Protein AF-A0A925SHY0-F1 (afdb_monomer_lite)

Sequence (66 aa):
LIINTPAGQIPRQDENKIRAAAYAHSVCIMTTLTGARAALRGIKALKSEQLGVKPIQGYKGNVVTI

Secondary structure (DSSP, 8-state):
-EE----SSS--HHHHHHHHHHHHTT--EE-SHHHHHHHHHHHHHHHHSPPP---GGGG-SS----

Radius of gyration: 18.13 Å; chains: 1; bounding box: 36×45×35 Å

pLDDT: mean 87.81, std 11.5, range [58.59, 98.25]

Structure (mmCIF, N/CA/C/O backbone):
data_AF-A0A925SHY0-F1
#
_entry.id   AF-A0A925SHY0-F1
#
loop_
_atom_site.group_PDB
_atom_site.id
_atom_site.type_symbol
_atom_site.label_atom_id
_atom_site.label_alt_id
_atom_site.label_comp_id
_atom_site.label_asym_id
_atom_site.label_entity_id
_atom_site.label_seq_id
_atom_site.pdbx_PDB_ins_code
_atom_site.Cartn_x
_atom_site.Cartn_y
_atom_site.Cartn_z
_atom_site.occupancy
_atom_site.B_iso_or_equiv
_atom_site.auth_seq_id
_atom_site.auth_comp_id
_atom_site.auth_asym_id
_atom_site.auth_atom_id
_atom_site.pdbx_PDB_model_num
ATOM 1 N N . LEU A 1 1 ? -0.505 -7.507 -0.288 1.00 90.56 1 LEU A N 1
ATOM 2 C CA . LEU A 1 1 ? 0.167 -6.194 -0.150 1.00 90.56 1 LEU A CA 1
ATOM 3 C C . LEU A 1 1 ? 1.610 -6.352 -0.605 1.00 90.56 1 LEU A C 1
ATOM 5 O O . LEU A 1 1 ? 2.269 -7.259 -0.116 1.00 90.56 1 LEU A O 1
ATOM 9 N N . ILE A 1 2 ? 2.074 -5.506 -1.523 1.00 96.31 2 ILE A N 1
ATOM 10 C CA . ILE A 1 2 ? 3.450 -5.492 -2.045 1.00 96.31 2 ILE A CA 1
ATOM 11 C C . ILE A 1 2 ? 4.133 -4.179 -1.637 1.00 96.31 2 ILE A C 1
ATOM 13 O O . ILE A 1 2 ? 3.518 -3.114 -1.699 1.00 96.31 2 ILE A O 1
ATOM 17 N N . ILE A 1 3 ? 5.411 -4.242 -1.256 1.00 95.50 3 ILE A N 1
ATOM 18 C CA . ILE A 1 3 ? 6.276 -3.069 -1.067 1.00 95.50 3 ILE A CA 1
ATOM 19 C C . ILE A 1 3 ? 7.366 -3.135 -2.139 1.00 95.50 3 ILE A C 1
ATOM 21 O O . ILE A 1 3 ? 8.259 -3.970 -2.062 1.00 95.50 3 ILE A O 1
ATOM 25 N N . ASN A 1 4 ? 7.264 -2.28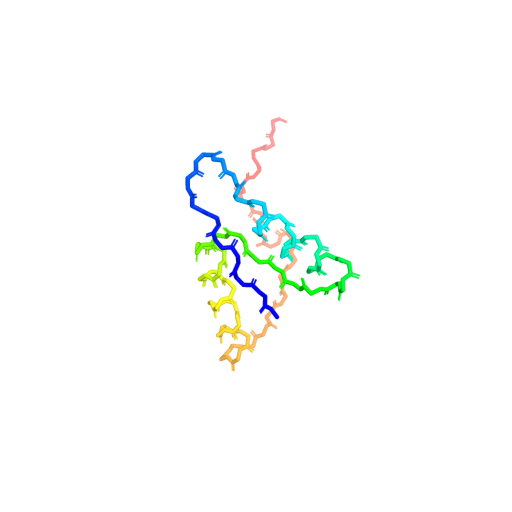0 -3.154 1.00 93.00 4 ASN A N 1
ATOM 26 C CA . ASN A 1 4 ? 8.184 -2.220 -4.289 1.00 93.00 4 ASN A CA 1
ATOM 27 C C . ASN A 1 4 ? 8.905 -0.877 -4.266 1.00 93.00 4 ASN A C 1
ATOM 29 O O . ASN A 1 4 ? 8.438 0.072 -4.885 1.00 93.00 4 ASN A O 1
ATOM 33 N N . THR A 1 5 ? 9.976 -0.769 -3.487 1.00 92.25 5 THR A N 1
ATOM 34 C CA . THR A 1 5 ? 10.720 0.480 -3.284 1.00 92.25 5 THR A CA 1
ATOM 35 C C . THR A 1 5 ? 11.815 0.613 -4.339 1.00 92.25 5 THR A C 1
ATOM 37 O O . THR A 1 5 ? 12.900 0.070 -4.109 1.00 92.25 5 THR A O 1
ATOM 40 N N . PRO A 1 6 ? 11.563 1.284 -5.482 1.00 84.50 6 PRO A N 1
ATOM 41 C CA . PRO A 1 6 ? 12.586 1.424 -6.501 1.00 84.50 6 PRO A CA 1
ATOM 42 C C . PRO A 1 6 ? 13.750 2.258 -5.963 1.00 84.50 6 PRO A C 1
ATOM 44 O O . PRO A 1 6 ? 13.549 3.161 -5.143 1.00 84.50 6 PRO A O 1
ATOM 47 N N . ALA A 1 7 ? 14.961 1.971 -6.428 1.00 79.62 7 ALA A N 1
ATOM 48 C CA . ALA A 1 7 ? 16.161 2.711 -6.050 1.00 79.62 7 ALA A CA 1
ATOM 49 C C . ALA A 1 7 ? 16.904 3.230 -7.288 1.00 79.62 7 ALA A C 1
ATOM 51 O O . ALA A 1 7 ? 17.106 2.501 -8.257 1.00 79.62 7 ALA A O 1
ATOM 52 N N . GLY A 1 8 ? 17.364 4.483 -7.224 1.00 74.31 8 GLY A N 1
ATOM 53 C CA . GLY A 1 8 ? 18.029 5.170 -8.336 1.00 74.31 8 GLY A CA 1
ATOM 54 C C . GLY A 1 8 ? 17.073 5.999 -9.202 1.00 74.31 8 GLY A C 1
ATOM 55 O O . GLY A 1 8 ? 15.858 5.957 -9.027 1.00 74.31 8 GLY A O 1
ATOM 56 N N . GLN A 1 9 ? 17.629 6.799 -10.120 1.00 64.69 9 GLN A N 1
ATOM 57 C CA . GLN A 1 9 ? 16.832 7.687 -10.983 1.00 64.69 9 GLN A CA 1
ATOM 58 C C . GLN A 1 9 ? 16.120 6.962 -12.130 1.00 64.69 9 GLN A C 1
ATOM 60 O O . GLN A 1 9 ? 15.141 7.476 -12.664 1.00 64.69 9 GLN A O 1
ATOM 65 N N . ILE A 1 10 ? 16.598 5.774 -12.501 1.00 71.81 10 ILE A N 1
ATOM 66 C CA . ILE A 1 10 ? 16.030 4.968 -13.581 1.00 71.81 10 ILE A CA 1
ATOM 67 C C . ILE A 1 10 ? 15.371 3.746 -12.938 1.00 71.81 10 ILE A C 1
ATOM 69 O O . ILE A 1 10 ? 16.095 2.868 -12.461 1.00 71.81 10 ILE A O 1
ATOM 73 N N . PRO A 1 11 ? 14.026 3.669 -12.912 1.00 65.00 11 PRO A N 1
ATOM 74 C CA . PRO A 1 11 ? 13.328 2.479 -12.450 1.00 65.00 11 PRO A CA 1
ATOM 75 C C . PRO A 1 11 ? 13.788 1.269 -13.261 1.00 65.00 11 PRO A C 1
ATOM 77 O O . PRO A 1 11 ? 13.782 1.299 -14.498 1.00 65.00 11 PRO A O 1
ATOM 80 N N . ARG A 1 12 ? 14.202 0.201 -12.580 1.00 78.81 12 ARG A N 1
ATOM 81 C CA . ARG A 1 12 ? 14.653 -1.018 -13.262 1.00 78.81 12 ARG A CA 1
ATOM 82 C C . ARG A 1 12 ? 13.464 -1.687 -13.951 1.00 78.81 12 ARG A C 1
ATOM 84 O O . ARG A 1 12 ? 12.333 -1.615 -13.470 1.00 78.81 12 ARG A O 1
ATOM 91 N N . GLN A 1 13 ? 13.713 -2.373 -15.070 1.00 81.81 13 GLN A N 1
ATOM 92 C CA . GLN A 1 13 ? 12.658 -3.061 -15.831 1.00 81.81 13 GLN A CA 1
ATOM 93 C C . GLN A 1 13 ? 11.801 -3.980 -14.943 1.00 81.81 13 GLN A C 1
ATOM 95 O O . GLN A 1 13 ? 10.584 -4.043 -15.115 1.00 81.81 13 GLN A O 1
ATOM 100 N N . ASP A 1 14 ? 12.413 -4.638 -13.960 1.00 85.56 14 ASP A N 1
ATOM 101 C CA . ASP A 1 14 ? 11.714 -5.559 -13.063 1.00 85.56 14 ASP A CA 1
ATOM 102 C C . ASP A 1 14 ? 10.774 -4.844 -12.085 1.00 85.56 14 ASP A C 1
ATOM 104 O O . ASP A 1 14 ? 9.654 -5.301 -11.869 1.00 85.56 14 ASP A O 1
ATOM 108 N N . GLU A 1 15 ? 11.150 -3.670 -11.573 1.00 88.06 15 GLU A N 1
ATOM 109 C CA . GLU A 1 15 ? 10.290 -2.859 -10.698 1.00 88.06 15 GLU A CA 1
ATOM 110 C C . GLU A 1 15 ? 9.010 -2.421 -11.427 1.00 88.06 15 GLU A C 1
ATOM 112 O O . GLU A 1 15 ? 7.935 -2.340 -10.824 1.00 88.06 15 GLU A O 1
ATOM 117 N N . ASN A 1 16 ? 9.107 -2.164 -12.736 1.00 90.00 16 ASN A N 1
ATOM 118 C CA . ASN A 1 16 ? 7.959 -1.839 -13.581 1.00 90.00 16 ASN A CA 1
ATOM 119 C C . ASN A 1 16 ? 7.082 -3.063 -13.853 1.00 90.00 16 ASN A C 1
ATOM 121 O O . ASN A 1 16 ? 5.861 -2.955 -13.739 1.00 90.00 16 ASN A O 1
ATOM 125 N N . LYS A 1 17 ? 7.679 -4.230 -14.129 1.00 93.81 17 LYS A N 1
ATOM 126 C CA . LYS A 1 17 ? 6.938 -5.494 -14.290 1.00 93.81 17 LYS A CA 1
ATOM 127 C C . LYS A 1 17 ? 6.166 -5.859 -13.023 1.00 93.81 17 LYS A C 1
ATOM 129 O O . LYS A 1 17 ? 4.983 -6.175 -13.107 1.00 93.81 17 LYS A O 1
ATOM 134 N N . ILE A 1 18 ? 6.797 -5.743 -11.851 1.00 94.12 18 ILE A N 1
ATOM 135 C CA . ILE A 1 18 ? 6.154 -5.993 -10.551 1.00 94.12 18 ILE A CA 1
ATOM 136 C C . ILE A 1 18 ? 4.943 -5.074 -10.367 1.00 94.12 18 ILE A C 1
ATOM 138 O O . ILE A 1 18 ? 3.869 -5.533 -9.985 1.00 94.12 18 ILE A O 1
ATOM 142 N N . ARG A 1 19 ? 5.090 -3.778 -10.665 1.00 93.50 19 ARG A N 1
ATOM 143 C CA . ARG A 1 19 ? 4.000 -2.801 -10.534 1.00 93.50 19 ARG A CA 1
ATOM 144 C C . ARG A 1 19 ? 2.851 -3.078 -11.504 1.00 93.50 19 ARG A C 1
ATOM 146 O O . ARG A 1 19 ? 1.697 -3.003 -11.094 1.00 93.50 19 ARG A O 1
ATOM 153 N N . ALA A 1 20 ? 3.166 -3.421 -12.753 1.00 95.56 20 ALA A N 1
ATOM 154 C CA . ALA A 1 20 ? 2.175 -3.769 -13.767 1.00 95.56 20 ALA A CA 1
ATOM 155 C C . ALA A 1 20 ? 1.385 -5.025 -13.370 1.00 95.56 20 ALA A C 1
ATOM 157 O O . ALA A 1 20 ? 0.158 -5.017 -13.425 1.00 95.56 20 ALA A O 1
ATOM 158 N N . ALA A 1 21 ? 2.072 -6.064 -12.886 1.00 97.19 21 ALA A N 1
ATOM 159 C CA . ALA A 1 21 ? 1.431 -7.275 -12.382 1.00 97.19 21 ALA A CA 1
ATOM 160 C C . ALA A 1 21 ? 0.555 -6.987 -11.151 1.00 97.19 21 ALA A C 1
ATOM 162 O O . ALA A 1 21 ? -0.590 -7.430 -11.088 1.00 97.19 21 ALA A O 1
ATOM 163 N N . ALA A 1 22 ? 1.051 -6.196 -10.194 1.00 97.56 22 ALA A N 1
ATOM 164 C CA . ALA A 1 22 ? 0.279 -5.808 -9.014 1.00 97.56 22 ALA A CA 1
ATOM 165 C C . ALA A 1 22 ? -1.016 -5.075 -9.394 1.00 97.56 22 ALA A C 1
ATOM 167 O O . ALA A 1 22 ? -2.076 -5.389 -8.857 1.00 97.56 22 ALA A O 1
ATOM 168 N N . TYR A 1 23 ? -0.939 -4.147 -10.352 1.00 96.62 23 TYR A N 1
ATOM 169 C CA . TYR A 1 23 ? -2.104 -3.439 -10.876 1.00 96.62 23 TYR A CA 1
ATOM 170 C C . TYR A 1 23 ? -3.089 -4.390 -11.571 1.00 96.62 23 TYR A C 1
ATOM 172 O O . TYR A 1 23 ? -4.268 -4.398 -11.225 1.00 96.62 23 TYR A O 1
ATOM 180 N N . ALA A 1 24 ? -2.604 -5.239 -12.485 1.00 98.25 24 ALA A N 1
ATOM 181 C CA . ALA A 1 24 ? -3.435 -6.186 -13.233 1.00 98.25 24 ALA A CA 1
ATOM 182 C C . ALA A 1 24 ? -4.207 -7.156 -12.321 1.00 98.25 24 ALA A C 1
ATOM 184 O O . ALA A 1 24 ? -5.336 -7.531 -12.626 1.00 98.25 24 ALA A O 1
ATOM 185 N N . HIS A 1 25 ? -3.623 -7.525 -11.180 1.00 97.94 25 HIS A N 1
ATOM 186 C CA . HIS A 1 25 ? -4.241 -8.422 -10.203 1.00 97.94 25 HIS A CA 1
ATOM 187 C C . HIS A 1 25 ? -4.936 -7.699 -9.039 1.00 97.94 25 HIS A C 1
ATOM 189 O O . HIS A 1 25 ? -5.305 -8.346 -8.060 1.00 97.94 25 HIS A O 1
ATOM 195 N N . SER A 1 26 ? -5.119 -6.373 -9.111 1.00 97.56 26 SER A N 1
ATOM 196 C CA . SER A 1 26 ? -5.725 -5.566 -8.036 1.00 97.56 26 SER A CA 1
ATOM 197 C C . SER A 1 26 ? -5.061 -5.770 -6.663 1.00 97.56 26 SER A C 1
ATOM 199 O O . SER A 1 26 ? -5.698 -5.688 -5.612 1.00 97.56 26 SER A O 1
ATOM 201 N N . VAL A 1 27 ? -3.753 -6.038 -6.650 1.00 97.75 27 VAL A N 1
ATOM 202 C CA . VAL A 1 27 ? -2.978 -6.203 -5.421 1.00 97.75 27 VAL A CA 1
ATOM 203 C C . VAL A 1 27 ? -2.469 -4.839 -4.976 1.00 97.75 27 VAL A C 1
ATOM 205 O O . VAL A 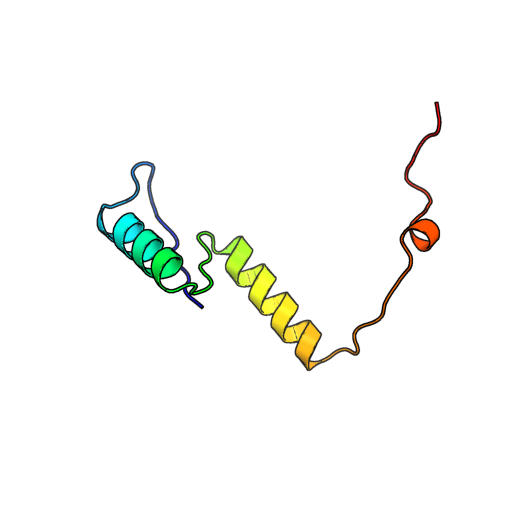1 27 ? -1.692 -4.192 -5.675 1.00 97.75 27 VAL A O 1
ATOM 208 N N . CYS A 1 28 ? -2.858 -4.417 -3.768 1.00 96.50 28 CYS A N 1
ATOM 209 C CA . CYS A 1 28 ? -2.336 -3.194 -3.160 1.00 96.50 28 CYS A CA 1
ATOM 210 C C . CYS A 1 28 ? -0.796 -3.194 -3.165 1.00 96.50 28 CYS A C 1
ATOM 212 O O . CYS A 1 28 ? -0.166 -4.133 -2.659 1.00 96.50 28 CYS A O 1
ATOM 214 N N . ILE A 1 29 ? -0.213 -2.129 -3.716 1.00 96.81 29 ILE A N 1
ATOM 215 C CA . ILE A 1 29 ? 1.228 -1.918 -3.847 1.00 96.81 29 ILE A CA 1
ATOM 216 C C . ILE A 1 29 ? 1.609 -0.538 -3.309 1.00 96.81 29 ILE A C 1
ATOM 218 O O . ILE A 1 29 ? 0.932 0.453 -3.569 1.00 96.81 29 ILE A O 1
ATOM 222 N N . MET A 1 30 ? 2.713 -0.469 -2.568 1.00 96.31 30 MET A N 1
ATOM 223 C CA . MET A 1 30 ? 3.326 0.778 -2.109 1.00 96.31 30 MET A CA 1
ATOM 224 C C . MET A 1 30 ? 4.741 0.880 -2.653 1.00 96.31 30 MET A C 1
ATOM 226 O O . MET A 1 30 ? 5.482 -0.101 -2.660 1.00 96.31 30 MET A O 1
ATOM 230 N N . THR A 1 31 ? 5.123 2.077 -3.087 1.00 94.50 31 THR A N 1
ATOM 231 C CA . THR A 1 31 ? 6.412 2.314 -3.749 1.00 94.50 31 THR A CA 1
ATOM 232 C C . THR A 1 31 ? 7.432 3.018 -2.865 1.00 94.50 31 THR A C 1
ATOM 234 O O . THR A 1 31 ? 8.565 3.242 -3.274 1.00 94.50 31 THR A O 1
ATOM 237 N N . THR A 1 32 ? 7.055 3.377 -1.638 1.00 93.44 32 THR A N 1
ATOM 238 C CA . THR A 1 32 ? 7.922 4.097 -0.705 1.00 93.44 32 THR A CA 1
ATOM 239 C C . THR A 1 32 ? 7.900 3.439 0.667 1.00 93.44 32 THR A C 1
ATOM 241 O O . THR A 1 32 ? 6.866 2.958 1.141 1.00 93.44 32 THR A O 1
ATOM 244 N N . LEU A 1 33 ? 9.047 3.460 1.352 1.00 95.50 33 LEU A N 1
ATOM 245 C CA . LEU A 1 33 ? 9.128 3.005 2.742 1.00 95.50 33 LEU A CA 1
ATOM 246 C C . LEU A 1 33 ? 8.287 3.883 3.678 1.00 95.50 33 LEU A C 1
ATOM 248 O O . LEU A 1 33 ? 7.760 3.392 4.673 1.00 95.50 33 LEU A O 1
ATOM 252 N N . THR A 1 34 ? 8.144 5.175 3.374 1.00 96.81 34 THR A N 1
ATOM 253 C CA . THR A 1 34 ? 7.289 6.090 4.142 1.00 96.81 34 THR A CA 1
ATOM 254 C C . THR A 1 34 ? 5.818 5.686 4.049 1.00 96.81 34 THR A C 1
ATOM 256 O O . THR A 1 34 ? 5.166 5.578 5.087 1.00 96.81 34 THR A O 1
ATOM 259 N N . GLY A 1 35 ? 5.324 5.357 2.850 1.00 96.19 35 GLY A N 1
ATOM 260 C CA . GLY A 1 35 ? 3.975 4.822 2.646 1.00 96.19 35 GLY A CA 1
ATOM 261 C C . GLY A 1 35 ? 3.765 3.488 3.364 1.00 96.19 35 GLY A C 1
ATOM 262 O O . GLY A 1 35 ? 2.795 3.335 4.104 1.00 96.19 35 GLY A O 1
ATOM 263 N N . ALA A 1 36 ? 4.727 2.565 3.251 1.00 96.94 36 ALA A N 1
ATOM 264 C CA . ALA A 1 36 ? 4.681 1.279 3.953 1.00 96.94 36 ALA A CA 1
ATOM 265 C C . ALA A 1 36 ? 4.600 1.438 5.482 1.00 96.94 36 ALA A C 1
ATOM 267 O O . ALA A 1 36 ? 3.801 0.774 6.145 1.00 96.94 36 ALA A O 1
ATOM 268 N N . ARG A 1 37 ? 5.384 2.359 6.058 1.00 97.56 37 ARG A N 1
ATOM 269 C CA . ARG A 1 37 ? 5.338 2.671 7.496 1.00 97.56 37 ARG A CA 1
ATOM 270 C C . ARG A 1 37 ? 4.007 3.297 7.911 1.00 97.56 37 ARG A C 1
ATOM 272 O O . ARG A 1 37 ? 3.497 2.951 8.974 1.00 97.56 37 ARG A O 1
ATOM 279 N N . ALA A 1 38 ? 3.442 4.193 7.101 1.00 97.31 38 ALA A N 1
ATOM 280 C CA . ALA A 1 38 ? 2.130 4.784 7.367 1.00 97.31 38 ALA A CA 1
ATOM 281 C C . ALA A 1 38 ? 1.025 3.716 7.369 1.00 97.31 38 ALA A C 1
ATOM 283 O O . ALA A 1 38 ? 0.225 3.668 8.301 1.00 97.31 38 ALA A O 1
ATOM 284 N N . ALA A 1 39 ? 1.042 2.798 6.400 1.00 96.44 39 ALA A N 1
ATOM 285 C CA . ALA A 1 39 ? 0.099 1.687 6.347 1.00 96.44 39 ALA A CA 1
ATOM 286 C C . ALA A 1 39 ? 0.227 0.750 7.555 1.00 96.44 39 ALA A C 1
ATOM 288 O O . ALA A 1 39 ? -0.782 0.383 8.150 1.00 96.44 39 ALA A O 1
ATOM 289 N N . LEU A 1 40 ? 1.454 0.420 7.977 1.00 95.75 40 LEU A N 1
ATOM 290 C CA . LEU A 1 40 ? 1.681 -0.358 9.198 1.00 95.75 40 LEU A CA 1
ATOM 291 C C . LEU A 1 40 ? 1.074 0.327 10.430 1.00 95.75 40 LEU A C 1
ATOM 293 O O . LEU A 1 40 ? 0.441 -0.340 11.246 1.00 95.75 40 LEU A O 1
ATOM 297 N N . ARG A 1 41 ? 1.262 1.645 10.576 1.00 96.06 41 ARG A N 1
ATOM 298 C CA . ARG A 1 41 ? 0.665 2.422 11.676 1.00 96.06 41 ARG A CA 1
ATOM 299 C C . ARG A 1 41 ? -0.861 2.390 11.616 1.00 96.06 41 ARG A C 1
ATOM 301 O O . ARG A 1 41 ? -1.477 2.118 12.637 1.00 96.06 41 ARG A O 1
ATOM 308 N N . GLY A 1 42 ? -1.447 2.578 10.434 1.00 94.44 42 GLY A N 1
ATOM 309 C CA . GLY A 1 42 ? -2.894 2.472 10.230 1.00 94.44 42 GLY A CA 1
ATOM 310 C C . GLY A 1 42 ? -3.442 1.093 10.607 1.00 94.44 42 GLY A C 1
ATOM 311 O O . GLY A 1 42 ? -4.395 1.004 11.370 1.00 94.44 42 GLY A O 1
ATOM 312 N N . ILE A 1 43 ? -2.798 0.008 10.160 1.00 94.75 43 ILE A N 1
ATOM 313 C CA . ILE A 1 43 ? -3.185 -1.370 10.512 1.00 94.75 43 ILE A CA 1
ATOM 314 C C . ILE A 1 43 ? -3.087 -1.606 12.023 1.00 94.75 43 ILE A C 1
ATOM 316 O O . ILE A 1 43 ? -3.938 -2.286 12.588 1.00 94.75 43 ILE A O 1
ATOM 320 N N . LYS A 1 44 ? -2.056 -1.068 12.687 1.00 95.88 44 LYS A N 1
ATOM 321 C CA . LYS A 1 44 ? -1.927 -1.161 14.148 1.00 95.88 44 LYS A CA 1
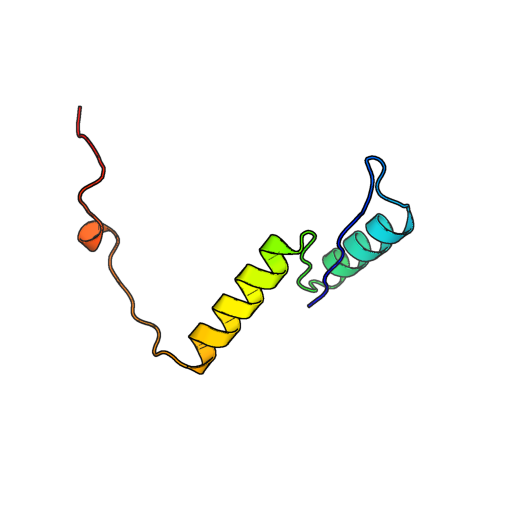ATOM 322 C C . LYS A 1 44 ? -3.067 -0.431 14.855 1.00 95.88 44 LYS A C 1
ATOM 324 O O . LYS A 1 44 ? -3.718 -1.059 15.678 1.00 95.88 44 LYS A O 1
ATOM 329 N N . ALA A 1 45 ? -3.344 0.819 14.481 1.00 95.00 45 ALA A N 1
ATOM 330 C CA . ALA A 1 45 ? -4.443 1.601 15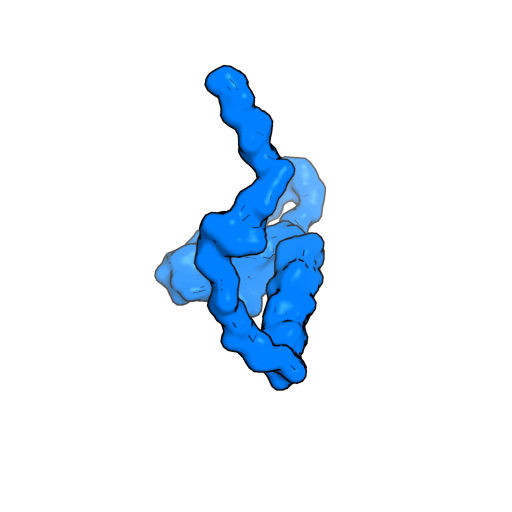.048 1.00 95.00 45 ALA A CA 1
ATOM 331 C C . ALA A 1 45 ? -5.794 0.889 14.868 1.00 95.00 45 ALA A C 1
ATOM 333 O O . ALA A 1 45 ? -6.536 0.731 15.828 1.00 95.00 45 ALA A O 1
ATOM 334 N N . LEU A 1 46 ? -6.057 0.333 13.678 1.00 93.62 46 LEU A N 1
ATOM 335 C CA . LEU A 1 46 ? -7.265 -0.459 13.404 1.00 93.62 46 LEU A CA 1
ATOM 336 C C . LEU A 1 46 ? -7.416 -1.700 14.294 1.00 93.62 46 LEU A C 1
ATOM 338 O O . LEU A 1 46 ? -8.529 -2.175 14.489 1.00 93.62 46 LEU A O 1
ATOM 342 N N . LYS A 1 47 ? -6.309 -2.262 14.792 1.00 93.88 47 LYS A N 1
ATOM 343 C CA . LYS A 1 47 ? -6.331 -3.428 15.684 1.00 93.88 47 LYS A CA 1
ATOM 344 C C . LYS A 1 47 ? -6.488 -3.055 17.156 1.00 93.88 47 LYS A C 1
ATOM 346 O O . LYS A 1 47 ? -6.965 -3.890 17.918 1.00 93.88 47 LYS A O 1
ATOM 351 N N . SER A 1 48 ? -6.030 -1.874 17.566 1.00 92.88 48 SER A N 1
ATOM 352 C CA . SER A 1 48 ? -5.970 -1.471 18.977 1.00 92.88 48 SER A CA 1
ATOM 353 C C . SER A 1 48 ? -7.032 -0.456 19.392 1.00 92.88 48 SER A C 1
ATOM 355 O O . SER A 1 48 ? -7.294 -0.325 20.583 1.00 92.88 48 SER A 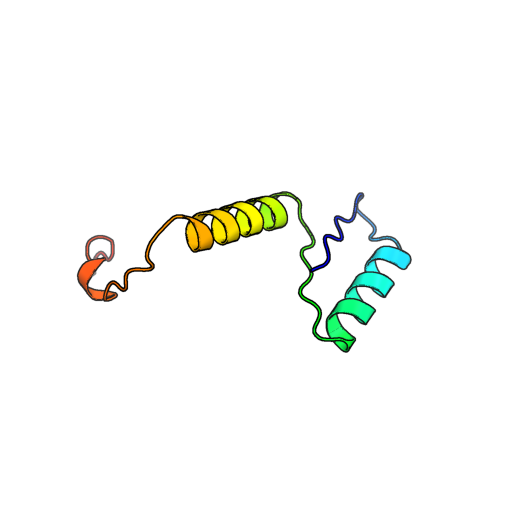O 1
ATOM 357 N N . GLU A 1 49 ? -7.625 0.273 18.451 1.00 88.94 49 GLU A N 1
ATOM 358 C CA . GLU A 1 49 ? -8.511 1.406 18.725 1.00 88.94 49 GLU A CA 1
ATOM 359 C C . GLU A 1 49 ? -9.892 1.199 18.092 1.00 88.94 49 GLU A C 1
ATOM 361 O O . GLU A 1 49 ? -10.030 0.579 17.036 1.00 88.94 49 GLU A O 1
ATOM 366 N N . GLN A 1 50 ? -10.932 1.746 18.726 1.00 84.81 50 GLN A N 1
ATOM 367 C CA . GLN A 1 50 ? -12.257 1.822 18.115 1.00 84.81 50 GLN A CA 1
ATOM 368 C C . GLN A 1 50 ? -12.304 2.993 17.133 1.00 84.81 50 GLN A C 1
ATOM 370 O O . GLN A 1 50 ? -11.965 4.125 17.475 1.00 84.81 50 GLN A O 1
ATOM 375 N N . LEU A 1 51 ? -12.747 2.723 15.905 1.00 86.69 51 L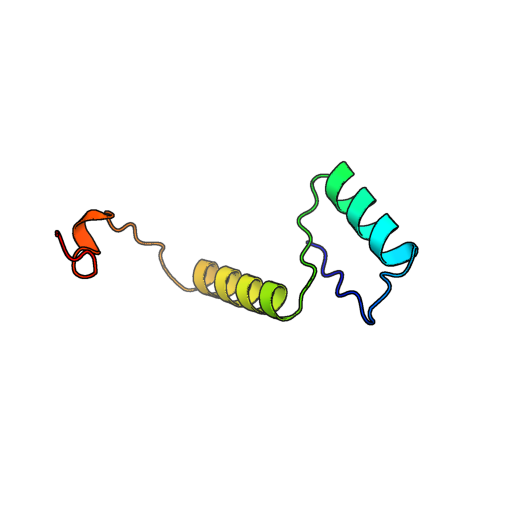EU A N 1
ATOM 376 C CA . LEU A 1 51 ? -12.915 3.752 14.887 1.00 86.69 51 LEU A CA 1
ATOM 377 C C . LEU A 1 51 ? -14.088 4.674 15.236 1.00 86.69 51 LEU A C 1
ATOM 379 O O . LEU A 1 51 ? -15.237 4.242 15.289 1.00 86.69 51 LEU A O 1
ATOM 383 N N . GLY A 1 52 ? -13.786 5.956 15.427 1.00 88.75 52 GLY A N 1
ATOM 384 C CA . GLY A 1 52 ? -14.781 7.015 15.563 1.00 88.75 52 GLY A CA 1
ATOM 385 C C . GLY A 1 52 ? -15.069 7.709 14.233 1.00 88.75 52 GLY A C 1
ATOM 386 O O . GLY A 1 52 ? -14.212 7.784 13.351 1.00 88.75 52 GLY A O 1
ATOM 387 N N . VAL A 1 53 ? -16.268 8.272 14.108 1.00 90.56 53 VAL A N 1
ATOM 388 C CA . VAL A 1 53 ? -16.631 9.182 13.014 1.00 90.56 53 VAL A CA 1
ATOM 389 C C . VAL A 1 53 ? -16.702 10.608 13.543 1.00 90.56 53 VAL A C 1
ATOM 391 O O . VAL A 1 53 ? -17.153 10.842 14.664 1.00 90.56 53 VAL A O 1
ATOM 394 N N . LYS A 1 54 ? -16.268 11.582 12.742 1.00 87.94 54 LYS A N 1
ATOM 395 C CA . LYS A 1 54 ? -16.384 13.002 13.081 1.00 87.94 54 LYS A CA 1
ATOM 396 C C . LYS A 1 54 ? -16.880 13.776 11.856 1.00 87.94 54 LYS A C 1
ATOM 398 O O . LYS A 1 54 ? -16.280 13.649 10.789 1.00 87.94 54 LYS A O 1
ATOM 403 N N . PRO A 1 55 ? -17.967 14.561 11.970 1.00 89.50 55 PRO A N 1
ATOM 404 C CA . PRO A 1 55 ? -18.468 15.354 10.852 1.00 89.50 55 PRO A CA 1
ATOM 405 C C . PRO A 1 55 ? -17.460 16.444 10.476 1.00 89.50 55 PRO A C 1
ATOM 407 O O . PRO A 1 55 ? -16.810 17.014 11.356 1.00 89.50 55 PRO A O 1
ATOM 410 N N . ILE A 1 56 ? -17.366 16.786 9.186 1.00 88.31 56 ILE A N 1
ATOM 411 C CA . ILE A 1 56 ? -16.417 17.801 8.690 1.00 88.31 56 ILE A CA 1
ATOM 412 C C . ILE A 1 56 ? -16.612 19.163 9.377 1.00 88.31 56 ILE A C 1
ATOM 414 O O . ILE A 1 56 ? -15.649 19.871 9.662 1.00 88.31 56 ILE A O 1
ATOM 418 N N . GLN A 1 57 ? -17.852 19.502 9.740 1.00 86.31 57 GLN A N 1
ATOM 419 C CA . GLN A 1 57 ? -18.197 20.716 10.479 1.00 86.31 57 GLN A CA 1
ATOM 420 C C . GLN A 1 57 ? -17.541 20.758 11.866 1.00 86.31 57 GLN A C 1
ATOM 422 O O . GLN A 1 57 ? -17.182 21.833 12.331 1.00 86.31 57 GLN A O 1
ATOM 427 N N . GLY A 1 58 ? -17.323 19.602 12.500 1.00 84.00 58 GLY A N 1
ATOM 428 C CA . GLY A 1 58 ? -16.612 19.490 13.776 1.00 84.00 58 GLY A CA 1
ATOM 429 C C . GLY A 1 58 ? -15.097 19.708 13.668 1.00 84.00 58 GLY A C 1
ATOM 430 O O . GLY A 1 58 ? -14.408 19.713 14.688 1.00 84.00 58 GLY A O 1
ATOM 431 N N . TYR A 1 59 ? -14.560 19.856 12.453 1.00 84.50 59 TYR A N 1
ATOM 432 C CA . TYR A 1 59 ? -13.173 20.255 12.193 1.00 84.50 59 TYR A CA 1
ATOM 433 C C . TYR A 1 59 ? -13.041 21.756 11.851 1.00 84.50 59 TYR A C 1
ATOM 435 O O . TYR A 1 59 ? -11.943 22.200 11.519 1.00 84.50 59 TYR A O 1
ATOM 443 N N . LYS A 1 60 ? -14.129 22.548 11.898 1.00 71.94 60 LYS A N 1
ATOM 444 C CA . LYS A 1 60 ? -14.108 23.981 11.543 1.00 71.94 60 LYS A CA 1
ATOM 445 C C . LYS A 1 60 ? -13.230 24.804 12.499 1.00 71.94 60 LYS A C 1
ATOM 447 O O . LYS A 1 60 ? -13.320 24.661 13.712 1.00 71.94 60 LYS A O 1
ATOM 452 N N . GLY A 1 61 ? -12.410 25.673 11.897 1.00 65.31 61 GLY A N 1
ATOM 453 C CA . GLY A 1 61 ? -11.398 26.531 12.536 1.00 65.31 61 GLY A CA 1
ATOM 454 C C . GLY A 1 61 ? -10.284 26.998 11.576 1.00 65.31 61 GLY A C 1
ATOM 455 O O . GLY A 1 61 ? -9.610 27.977 11.860 1.00 65.31 61 GLY A O 1
ATOM 456 N N . ASN A 1 62 ? -10.134 26.349 10.409 1.00 60.12 62 ASN A N 1
ATOM 457 C CA . ASN A 1 62 ? -9.019 26.582 9.470 1.00 60.12 62 ASN A CA 1
ATOM 458 C C . ASN A 1 62 ? -9.418 27.227 8.129 1.00 60.12 62 ASN A C 1
ATOM 460 O O . ASN A 1 62 ? -8.637 27.197 7.181 1.00 60.12 62 ASN A O 1
ATOM 464 N N . VAL A 1 63 ? -10.632 27.768 8.008 1.00 61.62 63 VAL A N 1
ATOM 465 C CA . VAL A 1 63 ? -11.075 28.437 6.776 1.00 61.62 63 VAL A CA 1
ATOM 466 C C . VAL A 1 63 ? -11.325 29.901 7.103 1.00 61.62 63 VAL A C 1
ATOM 468 O O . VAL A 1 63 ? -12.356 30.245 7.678 1.00 61.62 63 VAL A O 1
ATOM 471 N N . VAL A 1 64 ? -10.354 30.753 6.769 1.00 60.31 64 VAL A N 1
ATOM 472 C CA . VAL A 1 64 ? -10.568 32.203 6.703 1.00 60.31 64 VAL A CA 1
ATOM 473 C C . VAL A 1 64 ? -11.622 32.433 5.627 1.00 60.31 64 VAL A C 1
ATOM 475 O O . VAL A 1 64 ? -11.425 32.062 4.472 1.00 60.31 64 VAL A O 1
ATOM 478 N N . THR A 1 65 ? -12.769 32.974 6.025 1.00 58.59 65 THR A N 1
ATOM 479 C CA . THR A 1 65 ? -13.775 33.449 5.072 1.00 58.59 65 THR A CA 1
ATOM 480 C C . THR A 1 65 ? -13.334 34.856 4.682 1.00 58.59 65 THR A C 1
ATOM 482 O O . THR A 1 65 ? -13.222 35.702 5.567 1.00 58.59 65 THR A O 1
ATOM 485 N N . ILE A 1 66 ? -12.964 35.048 3.413 1.00 58.81 66 ILE A N 1
ATOM 486 C CA . ILE A 1 66 ? -12.630 36.363 2.838 1.00 58.81 66 ILE A CA 1
ATOM 487 C C . ILE A 1 66 ? -13.934 37.089 2.516 1.00 58.81 66 ILE A C 1
ATOM 489 O O . ILE A 1 66 ? -14.854 36.399 2.016 1.00 58.81 66 ILE A O 1
#

Foldseek 3Di:
DEELAADDPDGDPVSVVVVVVCVVVVNDYDHDPVVVVVVVVVVVCVVPDDDDDDDPVNVPDPDDDD